Protein AF-A0A2E5WM60-F1 (afdb_monomer_lite)

Foldseek 3Di:
DVVVVVVVVVVVVVVVVVVVVVVVVVVVVVVVVVVVVVVVVVVVVPPPPQCAAPQPRDRDPDWDQDPLRGTHDPQCNDCVNFVDPDDPPDPPDPDNDPDPTDRDPDD

pLDDT: mean 75.75, std 13.96, range [46.94, 95.38]

Secondary structure (DSSP, 8-state):
-HHHHHHHHHHHHHHHHHHHHHHHHHHHHHHHHHHHHHHHHHHHTTS----B-TTT--B-S--EE-TTS-EE-GGG-SHHHHT----TT-TT---------------

Radius of gyration: 29.99 Å; chains: 1; bounding box: 44×29×93 Å

Sequence (107 aa):
MLHLILYLRLIIIYQNKIDLYFNVIVLYITYSKMAKNDEENSKNSKKNVSKRCHCCKKKSLLLTVCKCGHSFCIKHRYPDEHNCCYDFKKENLPELVDCNFKKIDKI

Structure (mmCIF, N/CA/C/O backbone):
data_AF-A0A2E5WM60-F1
#
_entry.id   AF-A0A2E5WM60-F1
#
loop_
_atom_site.group_PDB
_atom_site.id
_atom_site.type_symbol
_atom_site.label_atom_id
_atom_site.label_alt_id
_atom_site.label_comp_id
_atom_site.label_asym_id
_atom_site.label_entity_id
_atom_site.label_seq_id
_atom_site.pdbx_PDB_ins_code
_atom_site.Cartn_x
_atom_site.Cartn_y
_atom_site.Cartn_z
_atom_site.occupancy
_atom_site.B_iso_or_equiv
_atom_site.auth_seq_id
_atom_site.auth_comp_id
_atom_site.auth_asym_id
_atom_site.auth_atom_id
_atom_site.pdbx_PDB_model_num
ATOM 1 N N . MET A 1 1 ? -13.281 15.978 55.517 1.00 81.56 1 MET A N 1
ATOM 2 C CA . MET A 1 1 ? -11.926 15.891 54.923 1.00 81.56 1 MET A CA 1
ATOM 3 C C . MET A 1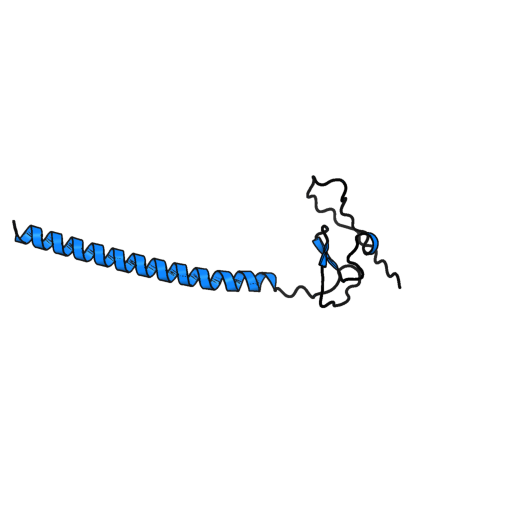 1 ? -11.689 14.571 54.193 1.00 81.56 1 MET A C 1
ATOM 5 O O . MET A 1 1 ? -11.480 14.616 52.991 1.00 81.56 1 MET A O 1
ATOM 9 N N . LEU A 1 2 ? -11.832 13.404 54.837 1.00 79.12 2 LEU A N 1
ATOM 10 C CA . LEU A 1 2 ? -11.676 12.087 54.182 1.00 79.12 2 LEU A CA 1
ATOM 11 C C . LEU A 1 2 ? -12.612 11.861 52.976 1.00 79.12 2 LEU A C 1
ATOM 13 O O . LEU A 1 2 ? -12.166 11.391 51.937 1.00 79.12 2 LEU A O 1
ATOM 17 N N . HIS A 1 3 ? -13.881 12.267 53.071 1.00 88.56 3 HIS A N 1
ATOM 18 C CA . HIS A 1 3 ? -14.853 12.103 51.979 1.00 88.56 3 HIS A CA 1
ATOM 19 C C . HIS A 1 3 ? -14.487 12.901 50.712 1.00 88.56 3 HIS A C 1
ATOM 21 O O . HIS A 1 3 ? -14.650 12.414 49.598 1.00 88.56 3 HIS A O 1
ATOM 27 N N . LEU A 1 4 ? -13.929 14.107 50.879 1.00 88.12 4 LEU A N 1
ATOM 28 C CA . LEU A 1 4 ? -13.457 14.928 49.760 1.00 88.12 4 LEU A CA 1
ATOM 29 C C . LEU A 1 4 ? -12.231 14.289 49.091 1.00 88.12 4 LEU A C 1
ATOM 31 O O . LEU A 1 4 ? -12.139 14.263 47.869 1.00 88.12 4 LEU A O 1
ATOM 35 N N . ILE A 1 5 ? -11.328 13.708 49.886 1.00 89.44 5 ILE A N 1
ATOM 36 C CA . ILE A 1 5 ? -10.156 12.981 49.381 1.00 89.44 5 ILE A CA 1
ATOM 37 C C . ILE A 1 5 ? -10.593 11.749 48.576 1.00 89.44 5 ILE A C 1
ATOM 39 O O . ILE A 1 5 ? -10.068 11.526 47.488 1.00 89.44 5 ILE A O 1
ATOM 43 N N . LEU A 1 6 ? -11.573 10.977 49.058 1.00 88.44 6 LEU A N 1
ATOM 44 C CA . LEU A 1 6 ? -12.107 9.821 48.327 1.00 88.44 6 LEU A CA 1
ATOM 45 C C . LEU A 1 6 ? -12.792 10.235 47.016 1.00 88.44 6 LEU A C 1
ATOM 47 O O . LEU A 1 6 ? -12.557 9.608 45.986 1.00 88.44 6 LEU A O 1
ATOM 51 N N . TYR A 1 7 ? -13.564 11.324 47.021 1.00 89.62 7 TYR A N 1
ATOM 52 C CA . TYR A 1 7 ? -14.206 11.853 45.816 1.00 89.62 7 TYR A CA 1
ATOM 53 C C . TYR A 1 7 ? -13.187 12.301 44.754 1.00 89.62 7 TYR A C 1
ATOM 55 O O . TYR A 1 7 ? -13.274 11.892 43.597 1.00 89.62 7 TYR A O 1
ATOM 63 N N . LEU A 1 8 ? -12.158 13.058 45.152 1.00 90.06 8 LEU A N 1
ATOM 64 C CA . LEU A 1 8 ? -11.079 13.470 44.245 1.00 90.06 8 LEU A CA 1
ATOM 65 C C . LEU A 1 8 ? -10.278 12.268 43.716 1.00 90.06 8 LEU A C 1
ATOM 67 O O . LEU A 1 8 ? -9.912 12.242 42.543 1.00 90.06 8 LEU A O 1
ATOM 71 N N . ARG A 1 9 ? -10.051 11.235 44.540 1.00 92.25 9 ARG A N 1
ATOM 72 C CA . ARG A 1 9 ? -9.400 9.984 44.110 1.00 92.25 9 ARG A CA 1
ATOM 73 C C . ARG A 1 9 ? -10.218 9.240 43.054 1.00 92.25 9 A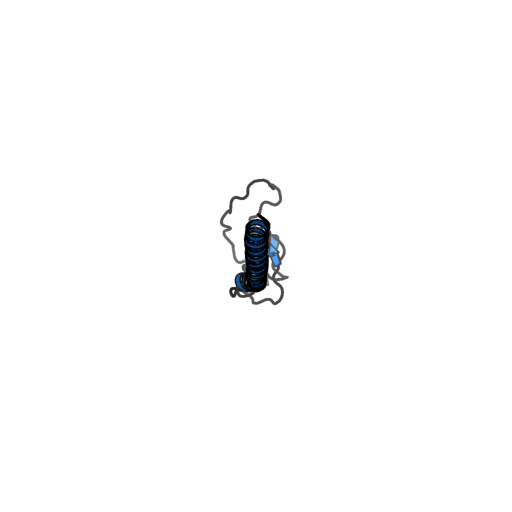RG A C 1
ATOM 75 O O . ARG A 1 9 ? -9.635 8.768 42.083 1.00 92.25 9 ARG A O 1
ATOM 82 N N . LEU A 1 10 ? -11.541 9.164 43.206 1.00 88.81 10 LEU A N 1
ATOM 83 C CA . LEU A 1 10 ? -12.426 8.540 42.215 1.00 88.81 10 LEU A CA 1
ATOM 84 C C . LEU A 1 10 ? -12.421 9.299 40.882 1.00 88.81 10 LEU A C 1
ATOM 86 O O . LEU A 1 10 ? -12.357 8.664 39.831 1.00 88.81 10 LEU A O 1
ATOM 90 N N . ILE A 1 11 ? -12.403 10.636 40.916 1.00 90.94 11 ILE A N 1
ATOM 91 C CA . ILE A 1 11 ? -12.282 11.468 39.708 1.00 90.94 11 ILE A CA 1
ATOM 92 C C . ILE A 1 11 ? -10.959 11.195 38.986 1.00 90.94 11 ILE A C 1
ATOM 94 O O . ILE A 1 11 ? -10.958 10.992 37.776 1.00 90.94 11 ILE A O 1
ATOM 98 N N . ILE A 1 12 ? -9.842 11.128 39.717 1.00 89.94 12 ILE A N 1
ATOM 99 C CA . ILE A 1 12 ? -8.523 10.834 39.132 1.00 89.94 12 ILE A CA 1
ATOM 100 C C . ILE A 1 12 ? -8.506 9.440 38.487 1.00 89.94 12 ILE A C 1
ATOM 102 O O . ILE A 1 12 ? -8.004 9.279 37.378 1.00 89.94 12 ILE A O 1
ATOM 106 N N . ILE A 1 13 ? -9.081 8.426 39.144 1.00 87.19 13 ILE A N 1
ATOM 107 C CA . IL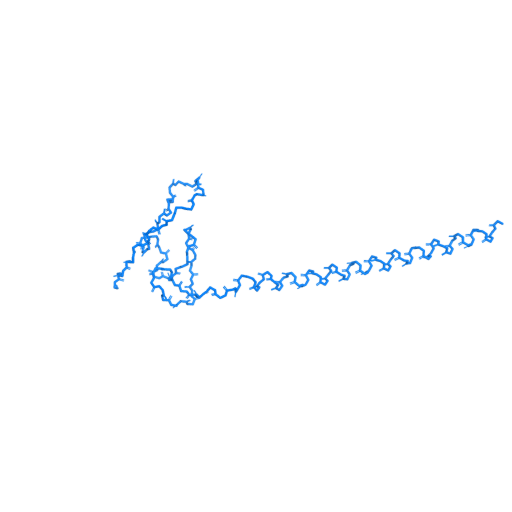E A 1 13 ? -9.185 7.068 38.583 1.00 87.19 13 ILE A CA 1
ATOM 108 C C . ILE A 1 13 ? -10.033 7.071 37.305 1.00 87.19 13 ILE A C 1
ATOM 110 O O . ILE A 1 13 ? -9.669 6.424 36.323 1.00 87.19 13 ILE A O 1
ATOM 114 N N . TYR A 1 14 ? -11.145 7.806 37.304 1.00 90.81 14 TYR A N 1
ATOM 115 C CA . TYR A 1 14 ? -12.021 7.919 36.144 1.00 90.81 14 TYR A CA 1
ATOM 116 C C . TYR A 1 14 ? -11.333 8.627 34.969 1.00 90.81 14 TYR A C 1
ATOM 118 O O . TYR A 1 14 ? -11.382 8.122 33.848 1.00 90.81 14 TYR A O 1
ATOM 126 N N . GLN A 1 15 ? -10.617 9.724 35.230 1.00 91.00 15 GLN A N 1
ATOM 127 C CA . GLN A 1 15 ? -9.858 10.450 34.213 1.00 91.00 15 GLN A CA 1
ATOM 128 C C . GLN A 1 15 ? -8.751 9.578 33.603 1.00 91.00 15 GLN A C 1
ATOM 130 O O . GLN A 1 15 ? -8.703 9.417 32.387 1.00 91.00 15 GLN A O 1
ATOM 135 N N . ASN A 1 16 ? -7.958 8.890 34.432 1.00 84.56 16 ASN A N 1
ATOM 136 C CA . ASN A 1 16 ? -6.922 7.965 33.955 1.00 84.56 16 ASN A CA 1
ATOM 137 C C . ASN A 1 16 ? -7.499 6.822 33.100 1.00 84.56 16 ASN A C 1
ATOM 139 O O . ASN A 1 16 ? -6.864 6.363 32.150 1.00 84.56 16 ASN A O 1
ATOM 143 N N . LYS A 1 17 ? -8.709 6.344 33.422 1.00 88.50 17 LYS A N 1
ATOM 144 C CA . LYS A 1 17 ? -9.396 5.309 32.637 1.00 88.50 17 LYS A CA 1
ATOM 145 C C . LYS A 1 17 ? -9.847 5.837 31.271 1.00 88.50 17 LYS A C 1
ATOM 147 O O . LYS A 1 17 ? -9.747 5.101 30.290 1.00 88.50 17 LYS A O 1
ATOM 152 N N . ILE A 1 18 ? -10.310 7.088 31.201 1.00 91.12 18 ILE A N 1
ATOM 153 C CA . ILE A 1 18 ? -10.629 7.763 29.934 1.00 91.12 18 ILE A CA 1
ATOM 154 C C . ILE A 1 18 ? -9.366 7.913 29.082 1.00 91.12 18 ILE A C 1
ATOM 156 O O . ILE A 1 18 ? -9.393 7.552 27.908 1.00 91.12 18 ILE A O 1
ATOM 160 N N . ASP A 1 19 ? -8.258 8.365 29.671 1.00 89.94 19 ASP A N 1
ATOM 161 C CA . ASP A 1 19 ? -6.996 8.569 28.951 1.00 89.94 19 ASP A CA 1
ATOM 162 C C . ASP A 1 19 ? -6.432 7.244 28.404 1.00 89.94 19 ASP A C 1
ATOM 164 O O . ASP A 1 19 ? -5.996 7.170 27.254 1.00 89.94 19 ASP A O 1
ATOM 168 N N . LEU A 1 20 ? -6.518 6.156 29.181 1.00 87.94 20 LEU A N 1
ATOM 169 C CA . LEU A 1 20 ? -6.164 4.810 28.714 1.00 87.94 20 LEU A CA 1
ATOM 170 C C . LEU A 1 20 ? -7.040 4.356 27.541 1.00 87.94 20 LEU A C 1
ATOM 172 O O . LEU A 1 20 ? -6.521 3.835 26.554 1.00 87.94 20 LEU A O 1
ATOM 176 N N . TYR A 1 21 ? -8.355 4.567 27.623 1.00 91.19 21 TYR A N 1
ATOM 177 C CA . TYR A 1 21 ? -9.274 4.201 26.547 1.00 91.19 21 TYR A CA 1
ATOM 178 C C . TYR A 1 21 ? -9.009 5.016 25.275 1.00 91.19 21 TYR A C 1
ATOM 180 O O . TYR A 1 21 ? -8.961 4.456 24.178 1.00 91.19 21 TYR A O 1
ATOM 188 N N . PHE A 1 22 ? -8.753 6.317 25.422 1.00 94.44 22 PHE A N 1
ATOM 189 C CA . PHE A 1 22 ? -8.400 7.199 24.315 1.00 94.44 22 PHE A CA 1
ATOM 190 C C . PHE A 1 22 ? -7.101 6.756 23.628 1.00 94.44 22 PHE A C 1
ATOM 192 O O . PHE A 1 22 ? -7.068 6.628 22.405 1.00 94.44 22 PHE A O 1
ATOM 199 N N . ASN A 1 23 ? -6.061 6.423 24.397 1.00 90.56 23 ASN A N 1
ATOM 200 C CA . ASN A 1 23 ? -4.786 5.952 23.852 1.00 90.56 23 ASN A CA 1
ATOM 201 C C . ASN A 1 23 ? -4.929 4.632 23.078 1.00 90.56 23 ASN A C 1
ATOM 203 O O . ASN A 1 23 ? -4.363 4.495 21.991 1.00 90.56 23 ASN A O 1
ATOM 207 N N . VAL A 1 24 ? -5.720 3.682 23.589 1.00 93.31 24 VAL A N 1
ATOM 208 C CA . VAL A 1 24 ? -6.002 2.414 22.892 1.00 93.31 24 VAL A CA 1
ATOM 209 C C . VAL A 1 24 ? -6.754 2.660 21.580 1.00 93.31 24 VAL A C 1
ATOM 211 O O . VAL A 1 24 ? -6.403 2.069 20.557 1.00 93.31 24 VAL A O 1
ATOM 214 N N . ILE A 1 25 ? -7.740 3.565 21.572 1.00 95.38 25 ILE A N 1
ATOM 215 C CA . ILE A 1 25 ? -8.468 3.939 20.349 1.00 95.38 25 ILE A CA 1
ATOM 216 C C . ILE A 1 25 ? -7.520 4.548 19.315 1.00 95.38 25 ILE A C 1
ATOM 218 O O . ILE A 1 25 ? -7.532 4.139 18.153 1.00 95.38 25 ILE A O 1
ATOM 222 N N . VAL A 1 26 ? -6.689 5.511 19.721 1.00 95.06 26 VAL A N 1
ATOM 223 C CA . VAL A 1 26 ? -5.743 6.175 18.816 1.00 95.06 26 VAL A CA 1
ATOM 224 C C . VAL A 1 26 ? -4.764 5.158 18.227 1.00 95.06 26 VAL A C 1
ATOM 226 O O . VAL A 1 26 ? -4.552 5.174 17.015 1.00 9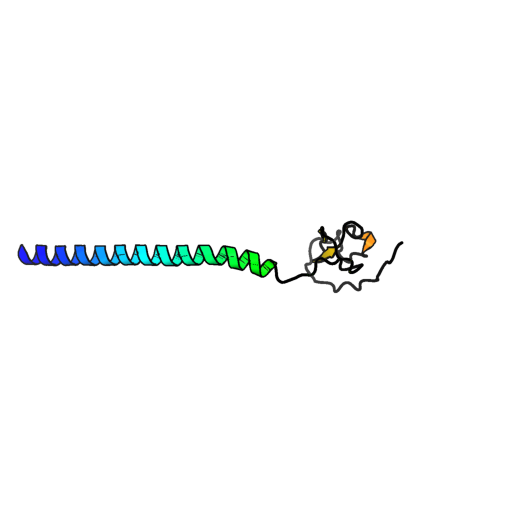5.06 26 VAL A O 1
ATOM 229 N N . LEU A 1 27 ? -4.247 4.226 19.037 1.00 92.88 27 LEU A N 1
ATOM 230 C CA . LEU A 1 27 ? -3.364 3.144 18.587 1.00 92.88 27 LEU A CA 1
ATOM 231 C C . LEU A 1 27 ? -4.043 2.224 17.555 1.00 92.88 27 LEU A C 1
ATOM 233 O O . LEU A 1 27 ? -3.451 1.885 16.532 1.00 92.88 27 LEU A O 1
ATOM 237 N N . TYR A 1 28 ? -5.300 1.839 17.788 1.00 92.88 28 TYR A N 1
ATOM 238 C CA . TYR A 1 28 ? -6.056 1.011 16.846 1.00 92.88 28 TYR A CA 1
ATOM 239 C C . TYR A 1 28 ? -6.298 1.731 15.511 1.00 92.88 28 TYR A C 1
ATOM 241 O O . TYR A 1 28 ? -6.146 1.141 14.435 1.00 92.88 28 TYR A O 1
ATOM 249 N N . ILE A 1 29 ? -6.638 3.023 15.562 1.00 94.19 29 ILE A N 1
ATOM 250 C CA . ILE A 1 29 ? -6.871 3.843 14.368 1.00 94.19 29 ILE A CA 1
ATOM 251 C C . ILE A 1 29 ? -5.577 4.014 13.565 1.00 94.19 29 ILE A C 1
ATOM 253 O O . ILE A 1 29 ? -5.608 3.905 12.337 1.00 94.19 29 ILE A O 1
ATOM 257 N N . THR A 1 30 ? -4.443 4.282 14.217 1.00 92.12 30 THR A N 1
ATOM 258 C CA . THR A 1 30 ? -3.155 4.432 13.523 1.00 92.12 30 THR A CA 1
ATOM 259 C C . THR A 1 30 ? -2.687 3.111 12.921 1.00 92.12 30 THR A C 1
ATOM 261 O O . THR A 1 30 ? -2.330 3.096 11.742 1.00 92.12 30 THR A O 1
ATOM 264 N N . TYR A 1 31 ? -2.796 1.998 13.655 1.00 88.75 31 TYR A N 1
ATOM 265 C CA . TYR A 1 31 ? -2.508 0.656 13.136 1.00 88.75 31 TYR A CA 1
ATOM 266 C C . TYR A 1 31 ? -3.352 0.330 11.892 1.00 88.75 31 TYR A C 1
ATOM 268 O O . TYR A 1 31 ? -2.821 -0.071 10.855 1.00 88.75 31 TYR A O 1
ATOM 276 N N . SER A 1 32 ? -4.660 0.602 11.947 1.00 90.12 32 SER A N 1
ATOM 277 C CA . SER A 1 32 ? -5.582 0.366 10.825 1.00 90.12 32 SER A CA 1
ATOM 278 C C . SER A 1 32 ? -5.262 1.216 9.588 1.00 90.12 32 SER A C 1
ATOM 280 O O . SER A 1 32 ? -5.514 0.789 8.461 1.00 90.12 32 SER A O 1
ATOM 282 N N . LYS A 1 33 ? -4.717 2.426 9.773 1.00 88.31 33 LYS A N 1
ATOM 283 C CA . LYS A 1 33 ? -4.268 3.294 8.671 1.00 88.31 33 LYS A CA 1
ATOM 284 C C . LYS A 1 33 ? -2.968 2.791 8.042 1.00 88.31 33 LYS A C 1
ATOM 286 O O . LYS A 1 33 ? -2.870 2.777 6.819 1.00 88.31 33 LYS A O 1
ATOM 291 N N . MET A 1 34 ? -2.002 2.348 8.852 1.00 78.38 34 MET A N 1
ATOM 292 C CA . MET A 1 34 ? -0.733 1.792 8.362 1.00 78.38 34 MET A CA 1
ATOM 293 C C . MET A 1 34 ? -0.967 0.572 7.463 1.00 78.38 34 MET A C 1
ATOM 295 O O . MET A 1 34 ? -0.457 0.544 6.348 1.00 78.38 34 MET A O 1
ATOM 299 N N . ALA A 1 35 ? -1.841 -0.354 7.875 1.00 80.19 35 ALA A N 1
ATOM 300 C CA . ALA A 1 35 ? -2.179 -1.538 7.080 1.00 80.19 35 ALA A CA 1
ATOM 301 C C . ALA A 1 35 ? -2.766 -1.209 5.689 1.00 80.19 35 ALA A C 1
ATOM 303 O O . ALA A 1 35 ? -2.541 -1.943 4.730 1.00 80.19 35 ALA A O 1
ATOM 304 N N . LYS A 1 36 ? -3.498 -0.094 5.550 1.00 79.44 36 LYS A N 1
ATOM 305 C CA . LYS A 1 36 ? -4.063 0.336 4.257 1.00 79.44 36 LYS A CA 1
ATOM 306 C C . LYS A 1 36 ? -3.040 1.040 3.358 1.00 79.44 36 LYS A C 1
ATOM 308 O O . LYS A 1 36 ? -3.111 0.895 2.139 1.00 79.44 36 LYS A O 1
ATOM 313 N N . ASN A 1 37 ? -2.074 1.755 3.938 1.00 73.00 37 ASN A N 1
ATOM 314 C CA . ASN A 1 37 ? -1.058 2.488 3.175 1.00 73.00 37 ASN A CA 1
ATOM 315 C C . ASN A 1 37 ? -0.139 1.559 2.358 1.00 73.00 37 ASN A C 1
ATOM 317 O O . ASN A 1 37 ? 0.197 1.887 1.218 1.00 73.00 37 ASN A O 1
ATOM 321 N N . ASP A 1 38 ? 0.221 0.387 2.885 1.00 64.81 38 ASP A N 1
ATOM 322 C CA . ASP A 1 38 ? 1.084 -0.574 2.177 1.00 64.81 38 ASP A CA 1
ATOM 323 C C . ASP A 1 38 ? 0.389 -1.185 0.944 1.00 64.81 38 ASP A C 1
ATOM 325 O O . ASP A 1 38 ? 0.995 -1.402 -0.118 1.00 64.81 38 ASP A O 1
ATOM 329 N N . GLU A 1 39 ? -0.924 -1.405 1.039 1.00 64.12 39 GLU A N 1
ATOM 330 C CA . GLU A 1 39 ? -1.726 -1.872 -0.089 1.00 64.12 39 GLU A CA 1
ATOM 331 C C . GLU A 1 39 ? -1.900 -0.803 -1.170 1.00 64.12 39 GLU A C 1
ATOM 333 O O . GLU A 1 39 ? -1.800 -1.113 -2.360 1.00 64.12 39 GLU A O 1
ATOM 338 N N . GLU A 1 40 ? -2.151 0.452 -0.797 1.00 62.22 40 GLU A N 1
ATOM 339 C CA . GLU A 1 40 ? -2.340 1.523 -1.781 1.00 62.22 40 GLU A CA 1
ATOM 340 C C . GLU A 1 40 ? -1.035 1.869 -2.509 1.00 62.22 40 GLU A C 1
ATOM 342 O O . GLU A 1 40 ? -1.048 2.043 -3.731 1.00 62.22 40 GLU A O 1
ATOM 347 N N . ASN A 1 41 ? 0.112 1.865 -1.821 1.00 59.19 41 ASN A N 1
ATOM 348 C CA . ASN A 1 41 ? 1.403 2.188 -2.436 1.00 59.19 41 ASN A CA 1
ATOM 349 C C . ASN A 1 41 ? 1.860 1.110 -3.451 1.00 59.19 41 ASN A C 1
ATOM 351 O O . ASN A 1 41 ? 2.401 1.406 -4.523 1.00 59.19 41 ASN A O 1
ATOM 355 N N . SER A 1 42 ? 1.545 -0.163 -3.185 1.00 57.06 42 SER A N 1
ATOM 356 C CA . SER A 1 42 ? 1.827 -1.276 -4.106 1.00 57.06 42 SER A CA 1
ATOM 357 C C . SER A 1 42 ? 0.830 -1.400 -5.273 1.00 57.06 42 SER A C 1
ATOM 359 O O . SER A 1 42 ? 1.154 -2.015 -6.295 1.00 57.06 42 SER A O 1
ATOM 361 N N . LYS A 1 43 ? -0.370 -0.810 -5.159 1.00 57.50 43 LYS A N 1
ATOM 362 C CA . LYS A 1 43 ? -1.386 -0.753 -6.229 1.00 57.50 43 LYS A CA 1
ATOM 363 C C . LYS A 1 43 ? -1.227 0.488 -7.120 1.00 57.50 43 LYS A C 1
ATOM 365 O O . LYS A 1 43 ? -1.408 0.377 -8.333 1.00 57.50 43 LYS A O 1
ATOM 370 N N . ASN A 1 44 ? -0.800 1.635 -6.583 1.00 54.59 44 ASN A N 1
ATOM 371 C CA . ASN A 1 44 ? -0.587 2.856 -7.378 1.00 54.59 44 ASN A CA 1
ATOM 372 C C . ASN A 1 44 ? 0.622 2.769 -8.330 1.00 54.59 44 ASN A C 1
ATOM 374 O O . ASN A 1 44 ? 0.617 3.409 -9.380 1.00 54.59 44 ASN A O 1
ATOM 378 N N . SER A 1 45 ? 1.604 1.912 -8.037 1.00 54.28 45 SER A N 1
ATOM 379 C CA . SER A 1 45 ? 2.704 1.567 -8.955 1.00 54.28 45 SER A CA 1
ATOM 380 C C . SER A 1 45 ? 2.310 0.553 -10.047 1.00 54.28 45 SER A C 1
ATOM 382 O O . SER A 1 45 ? 3.072 0.319 -10.985 1.00 54.28 45 SER A O 1
ATOM 384 N N . LYS A 1 46 ? 1.099 -0.025 -9.977 1.00 54.81 46 LYS A N 1
ATOM 385 C CA . LYS A 1 46 ? 0.556 -1.011 -10.931 1.00 54.81 46 LYS A CA 1
ATOM 386 C C . LYS A 1 46 ? -0.600 -0.461 -11.771 1.00 54.81 46 LYS A C 1
ATOM 388 O O . LYS A 1 46 ? -1.417 -1.232 -12.272 1.00 54.81 46 LYS A O 1
ATOM 393 N N . LYS A 1 47 ? -0.673 0.856 -11.992 1.00 52.34 47 LYS A N 1
ATOM 394 C CA . LYS A 1 47 ? -1.520 1.419 -13.056 1.00 52.34 47 LYS A CA 1
ATOM 395 C C . LYS A 1 47 ? -0.961 1.001 -14.415 1.00 52.34 47 LYS A C 1
ATOM 397 O O . LYS A 1 47 ? -0.176 1.734 -14.992 1.00 52.34 47 LYS A O 1
ATOM 402 N N . ASN A 1 48 ? -1.320 -0.204 -14.867 1.00 52.31 48 ASN A N 1
ATOM 403 C CA . ASN A 1 48 ? -1.281 -0.721 -16.241 1.00 52.31 48 ASN A CA 1
ATOM 404 C C . ASN A 1 48 ? -0.301 -0.024 -17.204 1.00 52.31 48 ASN A C 1
ATOM 406 O O . ASN A 1 48 ? -0.671 0.347 -18.318 1.00 52.31 48 ASN A O 1
ATOM 410 N N . VAL A 1 49 ? 0.974 0.099 -16.823 1.00 57.62 49 VAL A N 1
ATOM 411 C CA . VAL A 1 49 ? 2.024 0.400 -17.789 1.00 57.62 49 VAL A CA 1
ATOM 412 C C . VAL A 1 49 ? 2.171 -0.883 -18.573 1.00 57.62 49 VAL A C 1
ATOM 414 O O . VAL A 1 49 ? 2.737 -1.870 -18.100 1.00 57.62 49 VAL A O 1
ATOM 417 N N . SER A 1 50 ? 1.557 -0.920 -19.753 1.00 60.31 50 SER A N 1
ATOM 418 C CA . SER A 1 50 ? 1.744 -2.037 -20.659 1.00 60.31 50 SER A CA 1
ATOM 419 C C . SER A 1 50 ? 3.242 -2.277 -20.792 1.00 60.31 50 SER A C 1
ATOM 421 O O . SER A 1 50 ? 3.961 -1.369 -21.206 1.00 60.31 50 SER A O 1
ATOM 423 N N . LYS A 1 51 ? 3.698 -3.469 -20.405 1.00 70.62 51 LYS A N 1
ATOM 424 C CA . LYS A 1 51 ? 5.100 -3.897 -20.430 1.00 70.62 51 LYS A CA 1
ATOM 425 C C . LYS A 1 51 ? 5.597 -3.992 -21.877 1.00 70.62 51 LYS A C 1
ATOM 427 O O . LYS A 1 51 ? 5.731 -5.082 -22.430 1.00 70.62 51 LYS A O 1
ATOM 432 N N . ARG A 1 52 ? 5.772 -2.847 -22.533 1.00 82.00 52 ARG A N 1
ATOM 433 C CA . ARG A 1 52 ? 6.181 -2.702 -23.930 1.00 82.00 52 ARG A CA 1
ATOM 434 C C . ARG A 1 52 ? 7.438 -1.854 -24.005 1.00 82.00 52 ARG A C 1
ATOM 436 O O . ARG A 1 52 ? 7.523 -0.824 -23.351 1.00 82.00 52 ARG A O 1
ATOM 443 N N . CYS A 1 53 ? 8.389 -2.291 -24.818 1.00 83.50 53 CYS A N 1
ATOM 444 C CA . CYS A 1 53 ? 9.585 -1.506 -25.098 1.00 83.50 53 CYS A CA 1
ATOM 445 C C . CYS A 1 53 ? 9.200 -0.164 -25.740 1.00 83.50 53 CYS A C 1
ATOM 447 O O . CYS A 1 53 ? 8.402 -0.156 -26.676 1.00 83.50 53 CYS A O 1
ATOM 449 N N . HIS A 1 54 ? 9.779 0.950 -25.295 1.00 80.94 54 HIS A N 1
ATOM 450 C CA . HIS A 1 54 ? 9.523 2.263 -25.891 1.00 80.94 54 HIS A CA 1
ATOM 451 C C . HIS A 1 54 ? 9.998 2.339 -27.356 1.00 80.94 54 HIS A C 1
ATOM 453 O O . HIS A 1 54 ? 9.290 2.881 -28.200 1.00 80.94 54 HIS A O 1
ATOM 459 N N . CYS A 1 55 ? 11.132 1.701 -27.679 1.00 79.25 55 CYS A N 1
ATOM 460 C CA . CYS A 1 55 ? 11.710 1.699 -29.029 1.00 79.25 55 CYS A CA 1
ATOM 461 C C . CYS A 1 55 ? 10.900 0.841 -30.025 1.00 79.25 55 CYS A C 1
ATOM 463 O O . CYS A 1 55 ? 10.419 1.331 -31.044 1.00 79.25 55 CYS A O 1
ATOM 465 N N . CYS A 1 56 ? 10.682 -0.443 -29.718 1.00 82.31 56 CYS A N 1
ATOM 466 C CA . CYS A 1 56 ? 10.058 -1.387 -30.657 1.00 82.31 56 CYS A CA 1
ATOM 467 C C . CYS A 1 56 ? 8.594 -1.742 -30.344 1.00 82.31 56 CYS A C 1
ATOM 469 O O . CYS A 1 56 ? 7.999 -2.543 -31.063 1.00 82.31 56 CYS A O 1
ATOM 471 N N . LYS A 1 57 ? 8.003 -1.200 -29.267 1.00 78.31 57 LYS A N 1
ATOM 472 C CA . LYS A 1 57 ? 6.606 -1.422 -28.818 1.00 78.31 57 LYS A CA 1
ATOM 473 C C . LYS A 1 57 ? 6.213 -2.893 -28.588 1.00 78.31 57 LYS A C 1
ATOM 475 O O . LYS A 1 57 ? 5.055 -3.190 -28.287 1.00 78.31 57 LYS A O 1
ATOM 480 N N . LYS A 1 58 ? 7.177 -3.819 -28.657 1.00 80.94 58 LYS A N 1
ATOM 481 C CA . LYS A 1 58 ? 7.006 -5.254 -28.392 1.00 80.94 58 LYS A CA 1
ATOM 482 C C . LYS A 1 58 ? 6.750 -5.486 -26.905 1.00 80.94 58 LYS A C 1
ATOM 484 O O . LYS A 1 58 ? 7.433 -4.899 -26.062 1.00 80.94 58 LYS A O 1
ATOM 489 N N . LYS A 1 59 ? 5.778 -6.351 -26.591 1.00 79.25 59 LYS A N 1
ATOM 490 C CA . LYS A 1 59 ? 5.514 -6.804 -25.218 1.00 79.25 59 LYS A CA 1
ATOM 491 C C . LYS A 1 59 ? 6.672 -7.693 -24.763 1.00 79.25 59 LYS A C 1
ATOM 493 O O . LYS A 1 59 ? 7.007 -8.647 -25.457 1.00 79.25 59 LYS A O 1
ATOM 498 N N . SER A 1 60 ? 7.270 -7.384 -23.621 1.00 77.88 60 SER A N 1
ATOM 499 C CA . SER A 1 60 ? 8.333 -8.190 -23.015 1.00 77.88 60 SER A CA 1
ATOM 500 C C . SER A 1 60 ? 7.975 -8.474 -21.564 1.00 77.88 60 SER A C 1
ATOM 502 O O . SER A 1 60 ? 7.368 -7.636 -20.900 1.00 77.88 60 SER A O 1
ATOM 504 N N . LEU A 1 61 ? 8.326 -9.656 -21.061 1.00 72.12 61 LEU A N 1
ATOM 505 C CA . LEU A 1 61 ? 8.121 -9.983 -19.648 1.00 72.12 61 LEU A CA 1
ATOM 506 C C . LEU A 1 61 ? 9.101 -9.206 -18.757 1.00 72.12 61 LEU A C 1
ATOM 508 O O . LEU A 1 61 ? 8.738 -8.763 -17.667 1.00 72.12 61 LEU A O 1
ATOM 512 N N . LEU A 1 62 ? 10.314 -9.003 -19.277 1.00 78.31 62 LEU A N 1
ATOM 513 C CA . LEU A 1 62 ? 11.405 -8.270 -18.651 1.00 78.31 62 LEU A CA 1
ATOM 514 C C . LEU A 1 62 ? 11.590 -6.943 -19.385 1.00 78.31 62 LEU A C 1
ATOM 516 O O . LEU A 1 62 ? 11.912 -6.927 -20.579 1.00 78.31 62 LEU A O 1
ATOM 520 N N . LEU A 1 63 ? 11.348 -5.842 -18.676 1.00 83.25 63 LEU A N 1
ATOM 521 C CA . LEU A 1 63 ? 11.715 -4.509 -19.129 1.00 83.25 63 LEU A CA 1
ATOM 522 C C . LEU A 1 63 ? 12.704 -3.915 -18.147 1.00 83.25 63 LEU A C 1
ATOM 524 O O . LEU A 1 63 ? 12.499 -3.974 -16.937 1.00 83.25 63 LEU A O 1
ATOM 528 N N . THR A 1 64 ? 13.751 -3.317 -18.689 1.00 81.56 64 THR A N 1
ATOM 529 C CA . THR A 1 64 ? 14.722 -2.545 -17.925 1.00 81.56 64 THR A CA 1
ATOM 530 C C . THR A 1 64 ? 14.475 -1.066 -18.171 1.00 81.56 64 THR A C 1
ATOM 532 O O . THR A 1 64 ? 14.254 -0.666 -19.315 1.00 81.56 64 THR A O 1
ATOM 535 N N . VAL A 1 65 ? 14.509 -0.257 -17.115 1.00 83.25 65 VAL A N 1
ATOM 536 C CA . VAL A 1 65 ? 14.412 1.203 -17.224 1.00 83.25 65 VAL A CA 1
ATOM 537 C C . VAL A 1 65 ? 15.811 1.757 -17.480 1.00 83.25 65 VAL A C 1
ATOM 539 O O . VAL A 1 65 ? 16.742 1.445 -16.739 1.00 83.25 65 VAL A O 1
ATOM 542 N N . CYS A 1 66 ? 15.978 2.526 -18.554 1.00 83.00 66 CYS A N 1
ATOM 543 C CA . CYS A 1 66 ? 17.224 3.242 -18.823 1.00 83.00 66 CYS A CA 1
ATOM 544 C C . CYS A 1 66 ? 17.268 4.549 -18.014 1.00 83.00 66 CYS A C 1
ATOM 546 O O . CYS A 1 66 ? 16.228 5.057 -17.597 1.00 83.00 66 CYS A O 1
ATOM 548 N N . LYS A 1 67 ? 18.458 5.137 -17.830 1.00 80.25 67 LYS A N 1
ATOM 549 C CA . LYS A 1 67 ? 18.626 6.436 -17.150 1.00 80.25 67 LYS A CA 1
ATOM 550 C C . LYS A 1 67 ? 17.845 7.580 -17.817 1.00 80.25 67 LYS A C 1
ATOM 552 O O . LYS A 1 67 ? 17.517 8.546 -17.145 1.00 80.25 67 LYS A O 1
ATOM 557 N N . CYS A 1 68 ? 17.476 7.442 -19.094 1.00 75.94 68 CYS A N 1
ATOM 558 C CA . CYS A 1 68 ? 16.575 8.370 -19.786 1.00 75.94 68 CYS A CA 1
A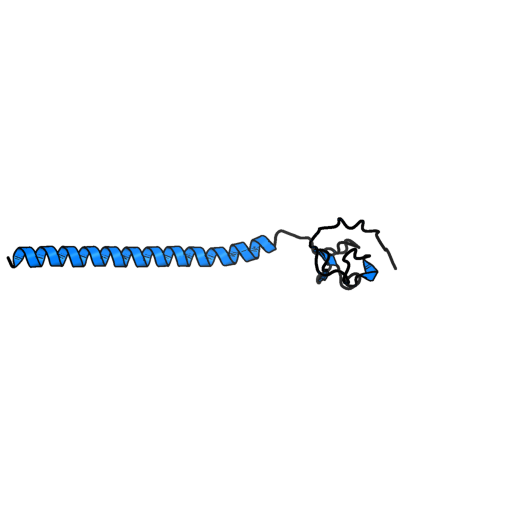TOM 559 C C . CYS A 1 68 ? 15.095 8.268 -19.356 1.00 75.94 68 CYS A C 1
ATOM 561 O O . CYS A 1 68 ? 14.254 8.960 -19.912 1.00 75.94 68 CYS A O 1
ATOM 563 N N . GLY A 1 69 ? 14.743 7.395 -18.404 1.00 76.88 69 GLY A N 1
ATOM 564 C CA . GLY A 1 69 ? 13.389 7.287 -17.846 1.00 76.88 69 GLY A CA 1
ATOM 565 C C . GLY A 1 69 ? 12.430 6.379 -18.626 1.00 76.88 69 GLY A C 1
ATOM 566 O O . GLY A 1 69 ? 11.332 6.092 -18.151 1.00 76.88 69 GLY A O 1
ATOM 567 N N . HIS A 1 70 ? 12.836 5.860 -19.788 1.00 82.06 70 HIS A N 1
ATOM 568 C CA . HIS A 1 70 ? 12.027 4.932 -20.583 1.00 82.06 70 HIS A CA 1
ATOM 569 C C . HIS A 1 70 ? 12.360 3.460 -20.317 1.00 82.06 70 HIS A C 1
ATOM 571 O O . HIS A 1 70 ? 13.459 3.105 -19.888 1.00 82.06 70 HIS A O 1
ATOM 577 N N . SER A 1 71 ? 11.389 2.584 -20.595 1.00 85.31 71 SER A N 1
ATOM 578 C CA . SER A 1 71 ? 11.511 1.136 -20.412 1.00 85.31 71 SER A CA 1
ATOM 579 C C . SER A 1 71 ? 11.749 0.413 -21.741 1.00 85.31 71 SER A C 1
ATOM 581 O O . SER A 1 71 ? 11.063 0.653 -22.739 1.00 85.31 71 SER A O 1
ATOM 583 N N . PHE A 1 72 ? 12.724 -0.495 -21.757 1.00 86.62 72 PHE A N 1
ATOM 584 C CA . PHE A 1 72 ? 13.181 -1.198 -22.957 1.00 86.62 72 PHE A CA 1
ATOM 585 C C . PHE A 1 72 ? 13.225 -2.713 -22.746 1.00 86.62 72 PHE A C 1
ATOM 587 O O . PHE A 1 72 ? 13.281 -3.195 -21.616 1.00 86.62 72 PHE A O 1
ATOM 594 N N . CYS A 1 73 ? 13.169 -3.483 -23.836 1.00 86.81 73 CYS A N 1
ATOM 595 C CA . CYS A 1 73 ? 13.373 -4.933 -23.789 1.00 86.81 73 CYS A CA 1
ATOM 596 C C . CYS A 1 73 ? 14.870 -5.282 -23.773 1.00 86.81 73 CYS A C 1
ATOM 598 O O . CYS A 1 73 ? 15.712 -4.423 -24.003 1.00 86.81 73 CYS A O 1
ATOM 600 N N . ILE A 1 74 ? 15.196 -6.561 -23.569 1.00 84.81 74 ILE A N 1
ATOM 601 C CA . ILE A 1 74 ? 16.584 -7.060 -23.493 1.00 84.81 74 ILE A CA 1
ATOM 602 C C . ILE A 1 74 ? 17.424 -6.670 -24.724 1.00 84.81 74 ILE A C 1
ATOM 604 O O . ILE A 1 74 ? 18.599 -6.372 -24.572 1.00 84.81 74 ILE A O 1
ATOM 608 N N . LYS A 1 75 ? 16.806 -6.620 -25.914 1.00 84.44 75 LYS A N 1
ATOM 609 C CA . LYS A 1 75 ? 17.443 -6.235 -27.190 1.00 84.44 75 LYS A CA 1
ATOM 610 C C . LYS A 1 75 ? 17.602 -4.723 -27.420 1.00 84.44 75 LYS A C 1
ATOM 612 O O . LYS A 1 75 ? 18.079 -4.336 -28.471 1.00 84.44 75 LYS A O 1
ATOM 617 N N . HIS A 1 76 ? 17.036 -3.887 -26.551 1.00 83.88 76 HIS A N 1
ATOM 618 C CA . HIS A 1 76 ? 17.153 -2.423 -26.642 1.00 83.88 76 HIS A CA 1
ATOM 619 C C . HIS A 1 76 ? 17.631 -1.846 -25.307 1.00 83.88 76 HIS A C 1
ATOM 621 O O . HIS A 1 76 ? 17.315 -0.710 -24.952 1.00 83.88 76 HIS A O 1
ATOM 627 N N . ARG A 1 77 ? 18.317 -2.674 -24.514 1.00 84.00 77 ARG A N 1
ATOM 628 C CA . ARG A 1 77 ? 18.760 -2.333 -23.163 1.00 84.00 77 ARG A CA 1
ATOM 629 C C . ARG A 1 77 ? 19.919 -1.343 -23.216 1.00 84.00 77 ARG A C 1
ATOM 631 O O . ARG A 1 77 ? 20.040 -0.519 -22.309 1.00 84.00 77 ARG A O 1
ATOM 638 N N . TYR A 1 78 ? 20.760 -1.430 -24.245 1.00 83.81 78 TYR A N 1
ATOM 639 C CA . TYR A 1 78 ? 21.962 -0.614 -24.355 1.00 83.81 78 TYR A CA 1
ATOM 640 C C . TYR A 1 78 ? 21.669 0.745 -25.020 1.00 83.81 78 TYR A C 1
ATOM 642 O O . TYR A 1 78 ? 20.790 0.821 -25.882 1.00 83.81 78 TYR A O 1
ATOM 650 N N . PRO A 1 79 ? 22.378 1.828 -24.632 1.00 77.50 79 PRO A N 1
ATOM 651 C CA . PRO A 1 79 ? 22.175 3.180 -25.170 1.00 77.50 79 PRO A CA 1
ATOM 652 C C . PRO A 1 79 ? 22.275 3.287 -26.695 1.00 77.50 79 PRO A C 1
ATOM 654 O O . PRO A 1 79 ? 21.530 4.059 -27.300 1.00 77.50 79 PRO A O 1
ATOM 657 N N . ASP A 1 80 ? 23.144 2.480 -27.304 1.00 79.12 80 ASP A N 1
ATOM 658 C CA . ASP A 1 80 ? 23.391 2.463 -28.752 1.00 79.12 80 ASP A CA 1
ATOM 659 C C . ASP A 1 80 ? 22.189 1.934 -29.550 1.00 79.12 80 ASP A C 1
ATOM 661 O O . ASP A 1 80 ? 21.995 2.275 -30.715 1.00 79.12 80 ASP A O 1
ATOM 665 N N . GLU A 1 81 ? 21.357 1.099 -28.924 1.00 79.62 81 GLU A N 1
ATOM 666 C CA . GLU A 1 81 ? 20.228 0.426 -29.576 1.00 79.62 81 GLU A CA 1
ATOM 667 C C . GLU A 1 81 ? 18.975 1.312 -29.637 1.00 79.62 81 GLU A C 1
ATOM 669 O O . GLU A 1 81 ? 18.075 1.066 -30.441 1.00 79.62 81 GLU A O 1
ATOM 674 N N . HIS A 1 82 ? 18.889 2.337 -28.785 1.00 77.94 82 HIS A N 1
ATOM 675 C CA . HIS A 1 82 ? 17.750 3.259 -28.735 1.00 77.94 82 HIS A CA 1
ATOM 676 C C . HIS A 1 82 ? 18.142 4.734 -28.887 1.00 77.94 82 HIS A C 1
ATOM 678 O O . HIS A 1 82 ? 17.289 5.593 -28.671 1.00 77.94 82 HIS A O 1
ATOM 684 N N . ASN A 1 83 ? 19.394 5.022 -29.273 1.00 72.69 83 ASN A N 1
ATOM 685 C CA . ASN A 1 83 ? 19.963 6.371 -29.351 1.00 72.69 83 ASN A CA 1
ATOM 686 C C . ASN A 1 83 ? 19.637 7.194 -28.097 1.00 72.69 83 ASN A C 1
ATOM 688 O O . ASN A 1 83 ? 18.930 8.202 -28.159 1.00 72.69 83 ASN A O 1
ATOM 692 N N . CYS A 1 84 ? 20.109 6.724 -26.941 1.00 78.50 84 CYS A N 1
ATOM 693 C CA . CYS A 1 84 ? 19.887 7.417 -25.677 1.00 78.50 84 CYS A CA 1
ATOM 694 C C . CYS A 1 84 ? 20.458 8.842 -25.737 1.00 78.50 84 CYS A C 1
ATOM 696 O O . CYS A 1 84 ? 21.655 9.013 -25.944 1.00 78.50 84 CYS A O 1
ATOM 698 N N . CYS A 1 85 ? 19.623 9.856 -25.505 1.00 71.81 85 CYS A N 1
ATOM 699 C CA . CYS A 1 85 ? 20.065 11.253 -25.419 1.00 71.81 85 CYS A CA 1
ATOM 700 C C . CYS A 1 85 ? 20.628 11.610 -24.029 1.00 71.81 85 CYS A C 1
ATOM 702 O O . CYS A 1 85 ? 20.880 12.775 -23.735 1.00 71.81 85 CYS A O 1
ATOM 704 N N . TYR A 1 86 ? 20.778 10.621 -23.142 1.00 72.44 86 TYR A N 1
ATOM 705 C CA . TYR A 1 86 ? 21.356 10.833 -21.823 1.00 72.44 86 TYR A CA 1
ATOM 706 C C . TYR A 1 86 ? 22.878 10.952 -21.941 1.00 72.44 86 TYR A C 1
ATOM 708 O O . TYR A 1 86 ? 23.572 9.968 -22.211 1.00 72.44 86 TYR A O 1
ATOM 716 N N . ASP A 1 87 ? 23.396 12.155 -21.704 1.00 70.06 87 ASP A N 1
ATOM 717 C CA . ASP A 1 87 ? 24.830 12.421 -21.638 1.00 70.06 87 ASP A CA 1
ATOM 718 C C . ASP A 1 87 ? 25.427 11.783 -20.373 1.00 70.06 87 ASP A C 1
ATOM 720 O O . ASP A 1 87 ? 25.536 12.412 -19.321 1.00 70.06 87 ASP A O 1
ATOM 724 N N . PHE A 1 88 ? 25.912 10.542 -20.478 1.00 68.69 88 PHE A N 1
ATOM 725 C CA . PHE A 1 88 ? 26.620 9.852 -19.384 1.00 68.69 88 PHE A CA 1
ATOM 726 C C . PHE A 1 88 ? 27.890 10.585 -18.902 1.00 68.69 88 PHE A C 1
ATOM 728 O O . PHE A 1 88 ? 28.476 10.202 -17.896 1.00 68.69 88 PHE A O 1
ATOM 735 N N . LYS A 1 89 ? 28.332 11.623 -19.624 1.00 66.31 89 LYS A N 1
ATOM 736 C CA . LYS A 1 89 ? 29.548 12.400 -19.348 1.00 66.31 89 LYS A CA 1
ATOM 737 C C . LYS A 1 89 ? 29.297 13.676 -18.526 1.00 66.31 89 LYS A C 1
ATOM 739 O O . LYS A 1 89 ? 30.258 14.277 -18.056 1.00 66.31 89 LYS A O 1
ATOM 744 N N . LYS A 1 90 ? 28.042 14.114 -18.359 1.00 59.16 90 LYS A N 1
ATOM 745 C CA . LYS A 1 90 ? 27.674 15.348 -17.638 1.00 59.16 90 LYS A CA 1
ATOM 746 C C . LYS A 1 90 ? 26.672 15.032 -16.522 1.00 59.16 90 LYS A C 1
ATOM 748 O O . LYS A 1 90 ? 25.487 15.306 -16.647 1.00 59.16 90 LYS A O 1
ATOM 753 N N . GLU A 1 91 ? 27.132 14.462 -15.414 1.00 57.19 91 GLU A N 1
ATOM 754 C CA . GLU A 1 91 ? 26.260 14.018 -14.308 1.00 57.19 91 GLU A CA 1
ATOM 755 C C . GLU A 1 91 ? 25.667 15.149 -13.427 1.00 57.19 91 GLU A C 1
ATOM 757 O O . GLU A 1 91 ? 25.407 14.912 -12.255 1.00 57.19 91 GLU A O 1
ATOM 762 N N . ASN A 1 92 ? 25.428 16.373 -13.929 1.00 53.91 92 ASN A N 1
ATOM 763 C CA . ASN A 1 92 ? 25.046 17.504 -13.056 1.00 53.91 92 ASN A CA 1
ATOM 764 C C . ASN A 1 92 ? 23.923 18.446 -13.537 1.00 53.91 92 ASN A C 1
ATOM 766 O O . ASN A 1 92 ? 23.802 19.527 -12.973 1.00 53.91 92 ASN A O 1
ATOM 770 N N . LEU A 1 93 ? 23.067 18.089 -14.503 1.00 52.53 93 LEU A N 1
ATOM 771 C CA . LEU A 1 93 ? 21.807 18.833 -14.704 1.00 52.53 93 LEU A CA 1
ATOM 772 C C . LEU A 1 93 ? 20.629 17.884 -14.988 1.00 52.53 93 LEU A C 1
ATOM 774 O O . LEU A 1 93 ? 20.649 17.183 -16.000 1.00 52.53 93 LEU A O 1
ATOM 778 N N . PRO A 1 94 ? 19.591 17.849 -14.129 1.00 51.47 94 PRO A N 1
ATOM 779 C CA . PRO A 1 94 ? 18.366 17.105 -14.375 1.00 51.47 94 PRO A CA 1
ATOM 780 C C . PRO A 1 94 ? 17.409 17.964 -15.210 1.00 51.47 94 PRO A C 1
ATOM 782 O O . PRO A 1 94 ? 16.359 18.381 -14.731 1.00 51.47 94 PRO A O 1
ATOM 785 N N . GLU A 1 95 ? 17.769 18.260 -16.455 1.00 52.84 95 GLU A N 1
ATOM 786 C CA . GLU A 1 95 ? 16.821 18.842 -17.405 1.00 52.84 95 GLU A CA 1
ATOM 787 C C . GLU A 1 95 ? 16.348 17.738 -18.345 1.00 52.84 95 GLU A C 1
ATOM 789 O O . GLU A 1 95 ? 17.138 17.076 -19.020 1.00 52.84 95 GLU A O 1
ATOM 794 N N . LEU A 1 96 ? 15.040 17.482 -18.311 1.00 54.38 96 LEU A N 1
ATOM 795 C CA . LEU A 1 96 ? 14.361 16.505 -19.152 1.00 54.38 96 LEU A CA 1
ATOM 796 C C . LEU A 1 96 ? 14.418 16.997 -20.601 1.00 54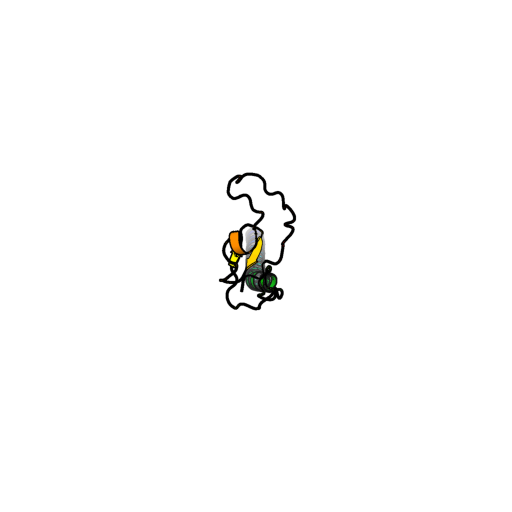.38 96 LEU A C 1
ATOM 798 O O . LEU A 1 96 ? 13.519 17.683 -21.074 1.00 54.38 96 LEU A O 1
ATOM 802 N N . VAL A 1 97 ? 15.509 16.683 -21.295 1.00 53.84 97 VAL A N 1
ATOM 803 C CA . VAL A 1 97 ? 15.615 16.911 -22.733 1.00 53.84 97 VAL A CA 1
ATOM 804 C C . VAL A 1 97 ? 14.710 15.894 -23.418 1.00 53.84 97 VAL A C 1
ATOM 806 O O . VAL A 1 97 ? 14.972 14.688 -23.384 1.00 53.84 97 VAL A O 1
ATOM 809 N N . ASP A 1 98 ? 13.633 16.387 -24.027 1.00 51.81 98 ASP A N 1
ATOM 810 C CA . ASP A 1 98 ? 12.732 15.594 -24.855 1.00 51.81 98 ASP A CA 1
ATOM 811 C C . ASP A 1 98 ? 13.534 14.905 -25.967 1.00 51.81 98 ASP A C 1
ATOM 813 O O . ASP A 1 98 ? 14.016 15.516 -26.924 1.00 51.81 98 ASP A O 1
ATOM 817 N N . CYS A 1 99 ? 13.725 13.598 -25.814 1.00 57.22 99 CYS A N 1
ATOM 818 C CA . CYS A 1 99 ? 14.530 12.802 -26.726 1.00 57.22 99 CYS A CA 1
ATOM 819 C C . CYS A 1 99 ? 13.736 12.552 -28.019 1.00 57.22 99 CYS A C 1
ATOM 821 O O . CYS A 1 99 ? 12.715 11.862 -28.009 1.00 57.22 99 CYS A O 1
ATOM 823 N N . ASN A 1 100 ? 14.211 13.061 -29.159 1.00 56.97 100 ASN A N 1
ATOM 824 C CA . ASN A 1 100 ? 13.624 12.757 -30.467 1.00 56.97 100 ASN A CA 1
ATOM 825 C C . ASN A 1 100 ? 14.042 11.342 -30.922 1.00 56.97 100 ASN A C 1
ATOM 827 O O . ASN A 1 100 ? 15.059 11.154 -31.595 1.00 56.97 100 ASN A O 1
ATOM 831 N N . PHE A 1 101 ? 13.286 10.325 -30.500 1.00 57.47 101 PHE A N 1
ATOM 832 C CA . PHE A 1 101 ? 13.569 8.918 -30.796 1.00 57.47 101 PHE A CA 1
ATOM 833 C C . PHE A 1 101 ? 13.371 8.590 -32.281 1.00 57.47 101 PHE A C 1
ATOM 835 O O . PHE A 1 101 ? 12.248 8.543 -32.785 1.00 57.47 101 PHE A O 1
ATOM 842 N N . LYS A 1 102 ? 14.461 8.254 -32.981 1.00 58.59 102 LYS A N 1
ATOM 843 C CA . LYS A 1 102 ? 14.380 7.590 -34.289 1.00 58.59 102 LYS A CA 1
ATOM 844 C C . LYS A 1 102 ? 14.257 6.085 -34.075 1.00 58.59 102 LYS A C 1
ATOM 846 O O . LYS A 1 102 ? 15.091 5.478 -33.411 1.00 58.59 102 LYS A O 1
ATOM 851 N N . LYS A 1 103 ? 13.218 5.482 -34.654 1.00 54.28 103 LYS A N 1
ATOM 852 C CA . LYS A 1 103 ? 13.019 4.030 -34.670 1.00 54.28 103 LYS A CA 1
ATOM 853 C C . LYS A 1 103 ? 14.173 3.380 -35.441 1.00 54.28 103 LYS A C 1
ATOM 855 O O . LYS A 1 103 ? 14.244 3.516 -36.659 1.00 54.28 103 LYS A O 1
ATOM 860 N N . ILE A 1 104 ? 15.082 2.702 -34.743 1.00 60.78 104 ILE A N 1
ATOM 861 C CA . ILE A 1 104 ? 16.108 1.876 -35.384 1.00 60.78 104 ILE A CA 1
ATOM 862 C C . ILE A 1 104 ? 15.562 0.452 -35.446 1.00 60.78 104 ILE A C 1
ATOM 864 O O . ILE A 1 104 ? 15.674 -0.314 -34.495 1.00 60.78 104 ILE A O 1
ATOM 868 N N . ASP A 1 105 ? 14.956 0.092 -36.573 1.00 56.12 105 ASP A N 1
ATOM 869 C CA . ASP A 1 105 ? 14.639 -1.303 -36.868 1.00 56.12 105 ASP A CA 1
ATOM 870 C C . ASP A 1 105 ? 15.900 -1.972 -37.445 1.00 56.12 105 ASP A C 1
ATOM 872 O O . ASP A 1 105 ? 16.037 -2.112 -38.658 1.00 56.12 105 ASP A O 1
ATOM 876 N N . LYS A 1 106 ? 16.867 -2.339 -36.592 1.00 54.53 106 LYS A N 1
ATOM 877 C CA . LYS A 1 106 ? 17.936 -3.266 -37.001 1.00 54.53 106 LYS A CA 1
ATOM 878 C C . LYS A 1 106 ? 17.439 -4.699 -36.785 1.00 54.53 106 LYS A C 1
ATOM 880 O O . LYS A 1 106 ? 16.965 -5.035 -35.699 1.00 54.53 106 LYS A O 1
ATOM 885 N N . ILE A 1 107 ? 17.462 -5.455 -37.882 1.00 46.94 107 ILE A N 1
ATOM 886 C CA . ILE A 1 107 ? 16.919 -6.810 -38.087 1.00 46.94 107 ILE A CA 1
ATOM 887 C C . ILE A 1 107 ? 17.539 -7.813 -37.111 1.00 46.94 107 ILE A C 1
ATOM 889 O O . ILE A 1 107 ? 18.781 -7.796 -36.977 1.00 46.94 107 ILE A O 1
#